Protein AF-A0A920P4G3-F1 (afdb_monomer_lite)

Foldseek 3Di:
DVLQVLLVVVVVVDDGDAAAEAADLDLACPPPDCVVQNDWDAFPQGDTHHCVQVVNCVRNVDTDDPRRYHYPNNVCVVPPD

Secondary structure (DSSP, 8-state):
-HHHHHHHHHTTT------EEE--S-SSGGGS-HHHH-PEEE-TT--EEEHHHHHHHHHHT----GGGEEEHHHHHHHH--

Radius of gyration: 13.52 Å; chains: 1; bounding box: 32×31×31 Å

Structure (mmCIF, N/CA/C/O backbone):
data_AF-A0A920P4G3-F1
#
_entry.id   AF-A0A920P4G3-F1
#
loop_
_atom_site.group_PDB
_atom_site.id
_atom_site.type_symbol
_atom_site.label_atom_id
_atom_site.label_alt_id
_atom_site.label_comp_id
_atom_site.label_asym_id
_atom_site.label_entity_id
_atom_site.label_seq_id
_atom_site.pdbx_PDB_ins_code
_atom_site.Cartn_x
_atom_site.Cartn_y
_atom_site.Cartn_z
_atom_site.occupancy
_atom_site.B_iso_or_equiv
_atom_site.auth_seq_id
_atom_site.auth_comp_id
_atom_site.auth_asym_id
_atom_site.auth_atom_id
_atom_site.pdbx_PDB_model_num
ATOM 1 N N . MET A 1 1 ? -10.450 11.202 -1.036 1.00 83.44 1 MET A N 1
ATOM 2 C CA . MET A 1 1 ? -11.908 10.919 -0.988 1.00 83.44 1 MET A CA 1
ATOM 3 C C . MET A 1 1 ? -12.203 9.528 -0.426 1.00 83.44 1 MET A C 1
ATOM 5 O O . MET A 1 1 ? -12.925 9.452 0.559 1.00 83.44 1 MET A O 1
ATOM 9 N N . ALA A 1 2 ? -11.626 8.451 -0.981 1.00 92.44 2 ALA A N 1
ATOM 10 C CA . ALA A 1 2 ? -11.820 7.084 -0.471 1.00 92.44 2 ALA A CA 1
ATOM 11 C C . ALA A 1 2 ? -11.465 6.938 1.023 1.00 92.44 2 ALA A C 1
ATOM 13 O O . ALA A 1 2 ? -12.272 6.430 1.794 1.00 92.44 2 ALA A O 1
ATOM 14 N N . ALA A 1 3 ? -10.324 7.494 1.446 1.00 93.06 3 ALA A N 1
ATOM 15 C CA . ALA A 1 3 ? -9.884 7.511 2.844 1.00 93.06 3 ALA A CA 1
ATOM 16 C C . ALA A 1 3 ? -10.919 8.126 3.810 1.00 93.06 3 ALA A C 1
ATOM 18 O O . ALA A 1 3 ? -11.201 7.574 4.869 1.00 93.06 3 ALA A O 1
ATOM 19 N N . SER A 1 4 ? -11.551 9.237 3.418 1.00 94.69 4 SER A N 1
ATOM 20 C CA . SER A 1 4 ? -12.572 9.918 4.224 1.00 94.69 4 SER A CA 1
ATOM 21 C C . SER A 1 4 ? -13.842 9.077 4.381 1.00 94.69 4 SER A C 1
ATOM 23 O O . SER A 1 4 ? -14.408 9.016 5.469 1.00 94.69 4 SER A O 1
ATOM 25 N N . ILE A 1 5 ? -14.275 8.390 3.316 1.00 95.56 5 ILE A N 1
ATOM 26 C CA . ILE A 1 5 ? -15.401 7.446 3.386 1.00 95.56 5 ILE A CA 1
ATOM 27 C C . ILE A 1 5 ? -15.028 6.252 4.272 1.00 95.56 5 ILE A C 1
ATOM 29 O O . ILE A 1 5 ? -15.821 5.863 5.129 1.00 95.56 5 ILE A O 1
ATOM 33 N N . GLY A 1 6 ? -13.812 5.720 4.119 1.00 95.31 6 GLY A N 1
ATOM 34 C CA . GLY A 1 6 ? -13.283 4.659 4.974 1.00 95.31 6 GLY A CA 1
ATOM 35 C C . GLY A 1 6 ? -13.339 5.040 6.453 1.00 95.31 6 GLY A C 1
ATOM 36 O O . GLY A 1 6 ? -13.851 4.270 7.265 1.00 95.31 6 GLY A O 1
ATOM 37 N N . ARG A 1 7 ? -12.938 6.271 6.794 1.00 95.81 7 ARG A N 1
ATOM 38 C CA . ARG A 1 7 ? -13.022 6.781 8.166 1.00 95.81 7 ARG A CA 1
ATOM 39 C C . ARG A 1 7 ? -14.466 6.869 8.661 1.00 95.81 7 ARG A C 1
ATOM 41 O O . ARG A 1 7 ? -14.761 6.405 9.754 1.00 95.81 7 ARG A O 1
ATOM 48 N N . LEU A 1 8 ? -15.398 7.371 7.850 1.00 96.62 8 LEU A N 1
ATOM 49 C CA . LEU A 1 8 ? -16.820 7.432 8.223 1.00 96.62 8 LEU A CA 1
ATOM 50 C C . LEU A 1 8 ? -17.465 6.055 8.446 1.00 96.62 8 LEU A C 1
ATOM 52 O O . LEU A 1 8 ? -18.412 5.947 9.228 1.00 96.62 8 LEU A O 1
ATOM 56 N N . LEU A 1 9 ? -17.009 5.023 7.734 1.00 96.81 9 LEU A N 1
ATOM 57 C CA . LEU A 1 9 ? -17.442 3.642 7.956 1.00 96.81 9 LEU A CA 1
ATOM 58 C C . LEU A 1 9 ? -16.810 3.072 9.230 1.00 96.81 9 LEU A C 1
ATOM 60 O O . LEU A 1 9 ? -17.503 2.424 10.015 1.00 96.81 9 LEU A O 1
ATOM 64 N N . LYS A 1 10 ? -15.534 3.375 9.483 1.00 95.50 10 LYS A N 1
ATOM 65 C CA . LYS A 1 10 ? -14.841 2.969 10.708 1.00 95.50 10 LYS A CA 1
ATOM 66 C C . LYS A 1 10 ? -15.497 3.558 11.962 1.00 95.50 10 LYS A C 1
ATOM 68 O O . LYS A 1 10 ? -15.787 2.812 12.892 1.00 95.50 10 LYS A O 1
ATOM 73 N N . GLU A 1 11 ? -15.843 4.848 11.945 1.00 95.81 11 GLU A N 1
ATOM 74 C CA . GLU A 1 11 ? -16.583 5.531 13.028 1.00 95.81 11 GLU A CA 1
ATOM 75 C C . GLU A 1 11 ? -17.980 4.929 13.274 1.00 95.81 11 GLU A C 1
ATOM 77 O O . GLU A 1 11 ? -18.546 5.059 14.356 1.00 95.81 11 GLU A O 1
ATOM 82 N N . ARG A 1 12 ? -18.548 4.223 12.287 1.00 96.88 12 ARG A N 1
ATOM 83 C CA . ARG A 1 12 ? -19.809 3.475 12.434 1.00 96.88 12 ARG A CA 1
ATOM 84 C C . ARG A 1 12 ? -19.618 2.040 12.936 1.00 96.88 12 ARG A C 1
ATOM 86 O O . ARG A 1 12 ? -20.580 1.277 12.958 1.00 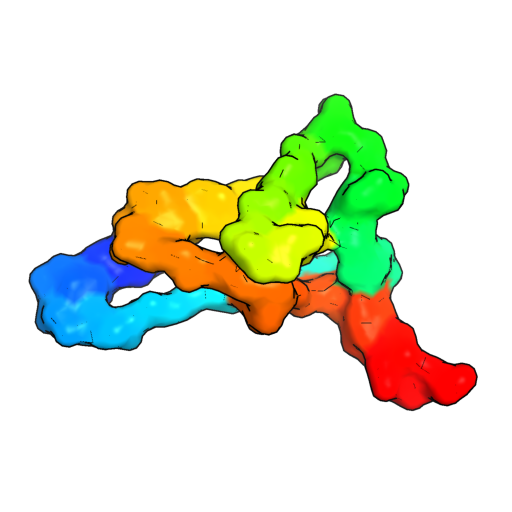96.88 12 ARG A O 1
ATOM 93 N N . GLY A 1 13 ? -18.403 1.662 13.332 1.00 96.19 13 GLY A N 1
ATOM 94 C CA . GLY A 1 13 ? -18.089 0.343 13.881 1.00 96.19 13 GLY A CA 1
ATOM 95 C C . GLY A 1 13 ? -17.874 -0.752 12.833 1.00 96.19 13 GLY A C 1
ATOM 96 O O . GLY A 1 13 ? -17.786 -1.926 13.193 1.00 96.19 13 GLY A O 1
ATOM 97 N N . PHE A 1 14 ? -17.776 -0.409 11.545 1.00 97.19 14 PHE A N 1
ATOM 98 C CA . PHE A 1 14 ? -17.447 -1.392 10.513 1.00 97.19 14 PHE A CA 1
ATOM 99 C C . PHE A 1 14 ? -15.950 -1.718 10.514 1.00 97.19 14 PHE A C 1
ATOM 101 O O . PHE A 1 14 ? -15.102 -0.861 10.768 1.00 97.19 14 PHE A O 1
ATOM 108 N N . LYS A 1 15 ? -15.610 -2.964 10.167 1.00 95.62 15 LYS A N 1
ATOM 109 C CA . LYS A 1 15 ? -14.243 -3.316 9.769 1.00 95.62 15 LYS A CA 1
ATOM 110 C C . LYS A 1 15 ? -14.019 -2.811 8.347 1.00 95.62 15 LYS A C 1
ATOM 112 O O . LYS A 1 15 ? -14.799 -3.139 7.456 1.00 95.62 15 LYS A O 1
ATOM 117 N N . VAL A 1 16 ? -12.983 -2.007 8.151 1.00 95.81 16 VAL A N 1
ATOM 118 C CA . VAL A 1 16 ? -12.689 -1.338 6.881 1.00 95.81 16 VAL A CA 1
ATOM 119 C C . VAL A 1 16 ? -11.262 -1.670 6.478 1.00 95.81 16 VAL A C 1
ATOM 121 O O . VAL A 1 16 ? -10.370 -1.695 7.315 1.00 95.81 16 VAL A O 1
ATOM 124 N N . THR A 1 17 ? -11.060 -1.906 5.187 1.00 95.75 17 THR A N 1
AT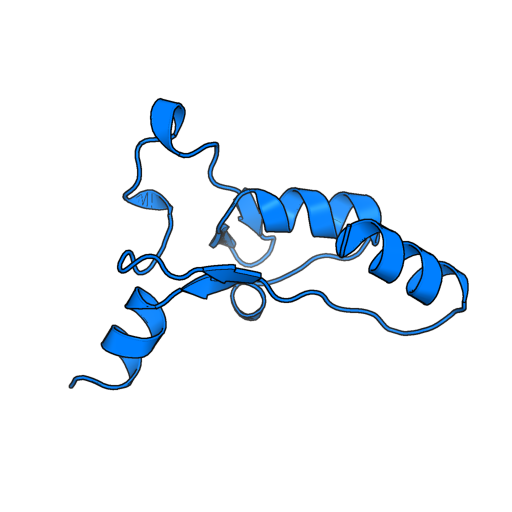OM 125 C CA . THR A 1 17 ? -9.746 -1.954 4.546 1.00 95.75 17 THR A CA 1
ATOM 126 C C . THR A 1 17 ? -9.833 -1.185 3.229 1.00 95.75 17 THR A C 1
ATOM 128 O O . THR A 1 17 ? -10.929 -1.020 2.681 1.00 95.75 17 THR A O 1
ATOM 131 N N . LEU A 1 18 ? -8.706 -0.683 2.732 1.00 96.25 18 LEU A N 1
ATOM 132 C CA . LEU A 1 18 ? -8.628 0.069 1.482 1.00 96.25 18 LEU A CA 1
ATOM 133 C C . LEU A 1 18 ? -7.654 -0.621 0.529 1.00 96.25 18 LEU A C 1
ATOM 135 O O . LEU A 1 18 ? -6.673 -1.218 0.962 1.00 96.25 18 LEU A O 1
ATOM 139 N N . GLN A 1 19 ? -7.948 -0.564 -0.768 1.00 95.06 19 GLN A N 1
ATOM 140 C CA . GLN A 1 19 ? -7.112 -1.143 -1.817 1.00 95.06 19 GLN A CA 1
ATOM 141 C C . GLN A 1 19 ? -6.798 -0.079 -2.863 1.00 95.06 19 GLN A C 1
ATOM 143 O O . GLN A 1 19 ? -7.700 0.621 -3.334 1.00 95.06 19 GLN A O 1
ATOM 148 N N . LYS A 1 20 ? -5.523 0.019 -3.2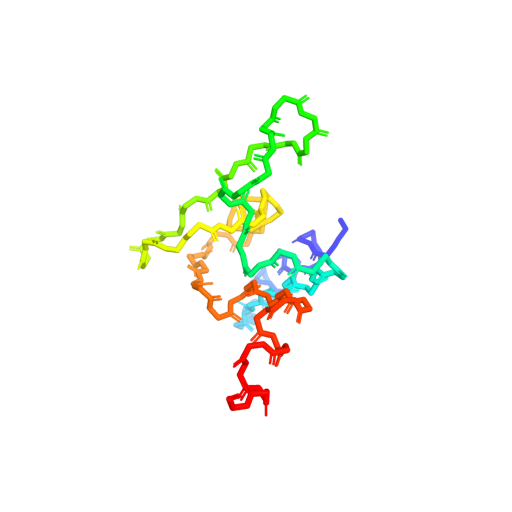30 1.00 94.75 20 LYS A N 1
ATOM 149 C CA . LYS A 1 20 ? -5.021 0.866 -4.305 1.00 94.75 20 LYS A CA 1
ATOM 150 C C . LYS A 1 20 ? -4.701 -0.002 -5.514 1.00 94.75 20 LYS A C 1
ATOM 152 O O . LYS A 1 20 ? -3.894 -0.922 -5.421 1.00 94.75 20 LYS A O 1
ATOM 157 N N . PHE A 1 21 ? -5.326 0.318 -6.641 1.00 94.88 21 PHE A N 1
ATOM 158 C CA . PHE A 1 21 ? -5.000 -0.267 -7.936 1.00 94.88 21 PHE A CA 1
ATOM 159 C C . PHE A 1 21 ? -4.256 0.772 -8.769 1.00 94.88 21 PHE A C 1
ATOM 161 O O . PHE A 1 21 ? -4.829 1.804 -9.131 1.00 94.88 21 PHE A O 1
ATOM 168 N N . ASP A 1 22 ? -2.989 0.498 -9.052 1.00 93.38 22 ASP A N 1
ATOM 169 C CA . ASP A 1 22 ? -2.113 1.369 -9.822 1.00 93.38 22 ASP A CA 1
ATOM 170 C C . ASP A 1 22 ? -1.967 0.861 -11.262 1.00 93.38 22 ASP A C 1
ATOM 172 O O . ASP A 1 22 ? -1.547 -0.278 -11.497 1.00 93.38 22 ASP A O 1
ATOM 176 N N . PRO A 1 23 ? -2.285 1.694 -12.268 1.00 93.19 23 PRO A N 1
ATOM 177 C CA . PRO A 1 23 ? -2.217 1.287 -13.668 1.00 93.19 23 PRO A CA 1
ATOM 178 C C . PRO A 1 23 ? -0.778 1.228 -14.213 1.00 93.19 23 PRO A C 1
ATOM 180 O O . PRO A 1 23 ? -0.582 0.943 -15.393 1.00 93.19 23 PRO A O 1
ATOM 183 N N . TYR A 1 24 ? 0.236 1.519 -13.392 1.00 88.19 24 TYR A N 1
ATOM 184 C CA . TYR A 1 24 ? 1.634 1.534 -13.817 1.00 88.19 24 TYR A CA 1
ATOM 185 C C . TYR A 1 24 ? 2.181 0.122 -14.049 1.00 88.19 24 TYR A C 1
ATOM 187 O O . TYR A 1 24 ? 1.831 -0.836 -13.355 1.00 88.19 24 TYR A O 1
ATOM 195 N N . ILE A 1 25 ? 3.073 0.006 -15.037 1.00 90.88 25 ILE A N 1
ATOM 196 C CA . ILE A 1 25 ? 3.730 -1.257 -15.400 1.00 90.88 25 ILE A CA 1
ATOM 197 C C . ILE A 1 25 ? 4.837 -1.654 -14.415 1.00 90.88 25 ILE A C 1
ATOM 199 O O . ILE A 1 25 ? 5.282 -2.796 -14.419 1.00 90.88 25 ILE A O 1
ATOM 203 N N . ASN A 1 26 ? 5.293 -0.724 -13.577 1.00 90.62 26 ASN A N 1
ATOM 204 C CA . ASN A 1 26 ? 6.247 -1.000 -12.513 1.00 90.62 26 ASN A CA 1
ATOM 205 C C . ASN A 1 26 ? 5.631 -1.998 -11.517 1.00 90.62 26 ASN A C 1
ATOM 207 O O . ASN A 1 26 ? 4.460 -1.882 -11.157 1.00 90.62 26 ASN A O 1
ATOM 211 N N . VAL A 1 27 ? 6.409 -2.996 -11.090 1.00 86.75 27 VAL A N 1
ATOM 212 C CA . VAL A 1 27 ? 5.955 -4.008 -10.115 1.00 86.75 27 VAL A CA 1
ATOM 213 C C . VAL A 1 27 ? 5.758 -3.381 -8.732 1.00 86.75 27 VAL A C 1
ATOM 215 O O . VAL A 1 27 ? 4.793 -3.704 -8.036 1.00 86.75 27 VAL A O 1
ATOM 218 N N . ASP A 1 2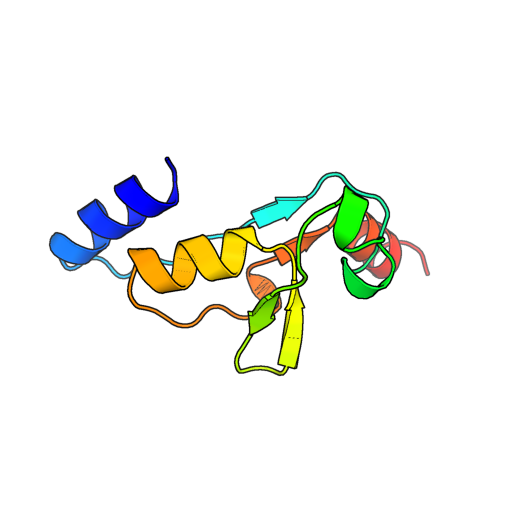8 ? 6.629 -2.441 -8.389 1.00 84.50 28 ASP A N 1
ATOM 219 C CA . ASP A 1 28 ? 6.627 -1.626 -7.182 1.00 84.50 28 ASP A CA 1
ATOM 220 C C . ASP A 1 28 ? 7.121 -0.202 -7.525 1.00 84.50 28 ASP A C 1
ATOM 222 O O . ASP A 1 28 ? 7.787 0.001 -8.554 1.00 84.50 28 ASP A O 1
ATOM 226 N N . PRO A 1 29 ? 6.785 0.805 -6.701 1.00 83.75 29 PRO A N 1
ATOM 227 C CA . PRO A 1 29 ? 7.200 2.184 -6.935 1.00 83.75 29 PRO A CA 1
ATOM 228 C C . PRO A 1 29 ? 8.666 2.459 -6.570 1.00 83.75 29 PRO A C 1
ATOM 230 O O . PRO A 1 29 ? 9.149 3.546 -6.880 1.00 83.75 29 PRO A O 1
ATOM 233 N N . GLY A 1 30 ? 9.406 1.503 -5.993 1.00 86.06 30 GLY A N 1
ATOM 234 C CA . GLY A 1 30 ? 10.825 1.657 -5.642 1.00 86.06 30 GLY A CA 1
ATOM 235 C C . GLY A 1 30 ? 11.729 1.946 -6.845 1.00 86.06 30 GLY A C 1
ATOM 236 O O . GLY A 1 30 ? 12.805 2.530 -6.724 1.00 86.06 30 GLY A O 1
ATOM 237 N N . THR A 1 31 ? 11.262 1.604 -8.047 1.00 86.44 31 THR A N 1
ATOM 238 C CA . THR A 1 31 ? 11.937 1.905 -9.321 1.00 86.44 31 THR A CA 1
ATOM 239 C C . THR A 1 31 ? 11.608 3.288 -9.904 1.00 86.44 31 THR A C 1
ATOM 241 O O . THR A 1 31 ? 12.175 3.670 -10.931 1.00 86.44 31 THR A O 1
ATOM 244 N N . MET A 1 32 ? 10.695 4.047 -9.288 1.00 88.81 32 MET A N 1
ATOM 245 C CA . MET A 1 32 ? 10.249 5.365 -9.752 1.00 88.81 32 MET A CA 1
ATOM 246 C C . MET A 1 32 ? 10.991 6.482 -9.008 1.00 88.81 32 MET A C 1
ATOM 248 O O . MET A 1 32 ? 11.289 6.381 -7.824 1.00 88.81 32 MET A O 1
ATOM 252 N N . SER A 1 33 ? 11.296 7.583 -9.703 1.00 89.88 33 SER A N 1
ATOM 253 C CA . SER A 1 33 ? 11.968 8.739 -9.091 1.00 89.88 33 SER A CA 1
ATOM 254 C C . SER A 1 33 ? 11.052 9.441 -8.074 1.00 89.88 33 SER A C 1
ATOM 256 O O . SER A 1 33 ? 10.027 9.993 -8.495 1.00 89.88 33 SER A O 1
ATOM 258 N N . PRO A 1 34 ? 11.421 9.536 -6.778 1.00 88.88 34 PRO A N 1
ATOM 259 C CA . PRO A 1 34 ? 10.538 10.118 -5.766 1.00 88.88 34 PRO A CA 1
ATOM 260 C C . PRO A 1 34 ? 10.233 11.603 -5.989 1.00 88.88 34 PRO A C 1
ATOM 262 O O . PRO A 1 34 ? 9.148 12.092 -5.688 1.00 88.88 34 PRO A O 1
ATOM 265 N N . PHE A 1 35 ? 11.178 12.334 -6.584 1.00 90.12 35 PHE A N 1
ATOM 266 C CA . PHE A 1 35 ? 11.005 13.757 -6.888 1.00 90.12 35 PHE A CA 1
ATOM 267 C C . PHE A 1 35 ? 9.980 14.019 -7.996 1.00 90.12 35 PHE A C 1
ATOM 269 O O . PHE A 1 35 ? 9.469 15.131 -8.101 1.00 90.12 35 PHE A O 1
ATOM 276 N N . GLN A 1 36 ? 9.704 13.023 -8.840 1.00 87.75 36 GLN A N 1
ATOM 277 C CA . GLN A 1 36 ? 8.776 13.145 -9.967 1.00 87.75 36 GLN A CA 1
ATOM 278 C C . GLN A 1 36 ? 7.451 12.427 -9.713 1.00 87.75 36 GLN A C 1
ATOM 280 O O . GLN A 1 36 ? 6.420 12.869 -10.215 1.00 87.75 36 GLN A O 1
ATOM 285 N N . HIS A 1 37 ? 7.482 11.337 -8.947 1.00 87.94 37 HIS A N 1
ATOM 286 C CA . HIS A 1 37 ? 6.345 10.437 -8.760 1.00 87.94 37 HIS A CA 1
ATOM 287 C C . HIS A 1 37 ? 5.800 10.406 -7.329 1.00 87.94 37 HIS A C 1
ATOM 289 O O . HIS A 1 37 ? 4.806 9.732 -7.083 1.00 87.94 37 HIS A O 1
ATOM 295 N N . GLY A 1 38 ? 6.391 11.185 -6.421 1.00 89.75 38 GLY A N 1
ATOM 296 C CA . GLY A 1 38 ? 6.041 11.173 -5.007 1.00 89.75 38 GLY A CA 1
ATOM 297 C C . GLY A 1 38 ? 6.842 10.137 -4.225 1.00 89.75 38 GLY A C 1
ATOM 298 O O . GLY A 1 38 ? 7.574 9.326 -4.785 1.00 89.75 38 GLY A O 1
ATOM 299 N N . GLU A 1 39 ? 6.748 10.217 -2.905 1.00 92.12 39 GLU A N 1
ATOM 300 C CA . GLU A 1 39 ? 7.457 9.311 -2.005 1.00 92.12 39 GLU A CA 1
ATOM 301 C C . GLU A 1 39 ? 6.958 7.863 -2.108 1.00 92.12 39 GLU A C 1
ATOM 303 O O . GLU A 1 39 ? 5.829 7.597 -2.515 1.00 92.12 39 GLU A O 1
ATOM 308 N N . VAL A 1 40 ? 7.814 6.926 -1.707 1.00 93.31 40 VAL A N 1
ATOM 309 C CA . VAL A 1 40 ? 7.440 5.525 -1.500 1.00 93.31 40 VAL A CA 1
ATOM 310 C C . VAL A 1 40 ? 6.987 5.369 -0.054 1.00 93.31 40 VAL A C 1
ATOM 312 O O . VAL A 1 40 ? 7.680 5.814 0.864 1.00 93.31 40 VAL A O 1
ATOM 315 N N . PHE A 1 41 ? 5.841 4.728 0.155 1.00 95.06 41 PHE A N 1
ATOM 316 C CA . PHE A 1 41 ? 5.359 4.369 1.483 1.00 95.06 41 PHE A CA 1
ATOM 317 C C . PHE A 1 41 ? 5.744 2.927 1.816 1.00 95.06 41 PHE A C 1
ATOM 319 O O . PHE A 1 41 ? 5.540 2.030 0.998 1.00 95.06 41 PHE A O 1
ATOM 326 N N . VAL A 1 42 ? 6.286 2.707 3.015 1.00 95.88 42 VAL A N 1
ATOM 327 C CA . VAL A 1 42 ? 6.693 1.380 3.495 1.00 95.88 42 VAL A CA 1
ATOM 328 C C . VAL A 1 42 ? 5.708 0.913 4.562 1.00 95.88 42 VAL A C 1
ATOM 330 O O . VAL A 1 42 ? 5.572 1.570 5.592 1.00 95.88 42 VAL A O 1
ATOM 333 N N . THR A 1 43 ? 5.027 -0.203 4.306 1.00 95.38 43 THR A N 1
ATOM 334 C CA . THR A 1 43 ? 4.086 -0.839 5.243 1.00 95.38 43 THR A CA 1
ATOM 335 C C . THR A 1 43 ? 4.814 -1.636 6.332 1.00 95.38 43 THR A C 1
ATOM 337 O O . THR A 1 43 ? 5.989 -1.98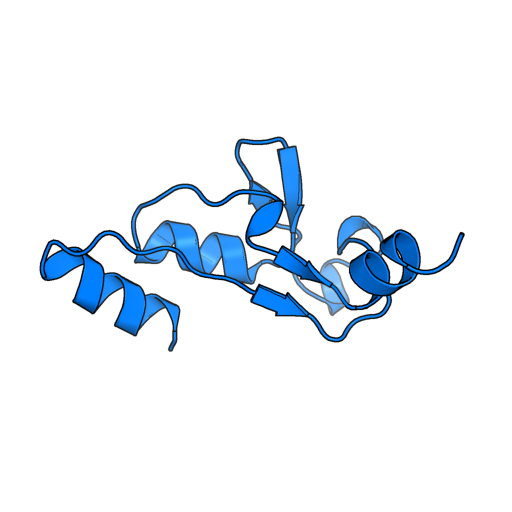4 6.186 1.00 95.38 43 THR A O 1
ATOM 340 N N . ASP A 1 44 ? 4.109 -1.986 7.414 1.00 95.06 44 ASP A N 1
ATOM 341 C CA . ASP A 1 44 ? 4.665 -2.758 8.544 1.00 95.06 44 ASP A CA 1
ATOM 342 C C . ASP A 1 44 ? 5.205 -4.146 8.133 1.00 9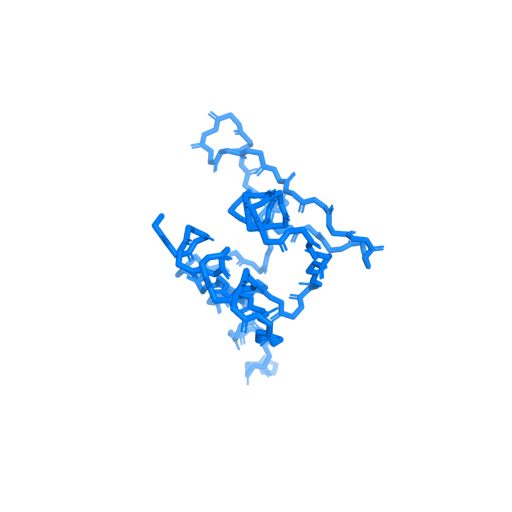5.06 44 ASP A C 1
ATOM 344 O O . ASP A 1 44 ? 6.116 -4.680 8.770 1.00 95.06 44 ASP A O 1
ATOM 348 N N . ASP A 1 45 ? 4.668 -4.737 7.058 1.00 96.19 45 ASP A N 1
ATOM 349 C CA . ASP A 1 45 ? 5.144 -5.998 6.469 1.00 96.19 45 ASP A CA 1
ATOM 350 C C . ASP A 1 45 ? 6.336 -5.822 5.505 1.00 96.19 45 ASP A C 1
ATOM 352 O O . ASP A 1 45 ? 6.798 -6.794 4.904 1.00 96.19 45 ASP A O 1
ATOM 356 N N . GLY A 1 46 ? 6.870 -4.602 5.393 1.00 93.69 46 GLY A N 1
ATOM 357 C CA . GLY A 1 46 ? 8.088 -4.278 4.653 1.00 93.69 46 GLY A CA 1
ATOM 358 C C . GLY A 1 46 ? 7.890 -4.063 3.153 1.00 93.69 46 GLY A C 1
ATOM 359 O O . GLY A 1 46 ? 8.874 -4.073 2.414 1.00 93.69 46 GLY A O 1
ATOM 360 N N . ALA A 1 47 ? 6.653 -3.888 2.679 1.00 92.44 47 ALA A N 1
ATOM 361 C CA . ALA A 1 47 ? 6.403 -3.637 1.267 1.00 92.44 47 ALA A CA 1
ATOM 362 C C . ALA A 1 47 ? 6.558 -2.158 0.899 1.00 92.44 47 ALA A C 1
ATOM 364 O O . ALA A 1 47 ? 6.011 -1.271 1.549 1.00 92.44 47 ALA A O 1
ATOM 365 N N . GLU A 1 48 ? 7.257 -1.911 -0.206 1.00 93.31 48 GLU A N 1
ATOM 366 C CA . GLU A 1 48 ? 7.308 -0.609 -0.867 1.00 93.31 48 GLU A CA 1
ATOM 367 C C . GLU A 1 48 ? 6.046 -0.411 -1.716 1.00 93.31 48 GLU A C 1
ATOM 369 O O . GLU A 1 48 ? 5.713 -1.229 -2.580 1.00 93.31 48 GLU A O 1
ATOM 374 N N . THR A 1 49 ? 5.313 0.665 -1.442 1.00 90.62 49 THR A N 1
ATOM 375 C CA . THR A 1 49 ? 3.978 0.927 -1.992 1.00 90.62 49 THR A CA 1
ATOM 376 C C . THR A 1 49 ? 3.785 2.402 -2.338 1.00 90.62 49 THR A C 1
ATOM 378 O O . THR A 1 49 ? 4.612 3.254 -2.007 1.00 90.62 49 THR A O 1
ATOM 381 N N . ASP A 1 50 ? 2.708 2.703 -3.066 1.00 91.19 50 ASP A N 1
ATOM 382 C CA . ASP A 1 50 ? 2.335 4.077 -3.405 1.00 91.19 50 ASP A CA 1
ATOM 383 C C . ASP A 1 50 ? 1.992 4.889 -2.142 1.00 91.19 50 ASP A C 1
ATOM 385 O O . ASP A 1 50 ? 1.388 4.368 -1.196 1.00 91.19 50 ASP A O 1
ATOM 389 N N . LEU A 1 51 ? 2.336 6.181 -2.140 1.00 92.62 51 LEU A N 1
ATOM 390 C CA . LEU A 1 51 ? 2.108 7.097 -1.013 1.00 92.62 51 LEU A CA 1
ATOM 391 C C . LEU A 1 51 ? 0.648 7.163 -0.539 1.00 92.62 51 LEU A C 1
ATOM 393 O O . LEU A 1 51 ? 0.381 7.508 0.619 1.00 92.62 51 LEU A O 1
ATOM 397 N N . ASP A 1 52 ? -0.314 6.827 -1.403 1.00 93.56 52 ASP A N 1
ATOM 398 C CA . ASP A 1 52 ? -1.725 6.788 -1.036 1.00 93.56 52 ASP A CA 1
ATOM 399 C C . ASP A 1 52 ? -2.026 5.779 0.080 1.00 93.56 52 ASP A C 1
ATOM 401 O O . ASP A 1 52 ? -2.947 6.024 0.863 1.00 93.56 52 ASP A O 1
ATOM 405 N N . LEU A 1 53 ? -1.248 4.700 0.234 1.00 94.62 53 LEU A N 1
ATOM 406 C CA . LEU A 1 53 ? -1.428 3.779 1.364 1.00 94.62 53 LEU A CA 1
ATOM 407 C C . LEU A 1 53 ? -1.145 4.472 2.698 1.00 94.62 53 LEU A C 1
ATOM 409 O O . LEU A 1 53 ? -1.941 4.343 3.627 1.00 94.62 53 LEU A O 1
ATOM 413 N N . GLY A 1 54 ? -0.113 5.314 2.764 1.00 94.12 54 GLY A N 1
ATOM 414 C CA . GLY A 1 54 ? 0.161 6.126 3.948 1.00 94.12 54 GLY A CA 1
ATOM 415 C C . GLY A 1 54 ? -0.944 7.145 4.239 1.00 94.12 54 GLY A C 1
ATOM 416 O O . GLY A 1 54 ? -1.201 7.478 5.398 1.00 94.12 54 GLY A O 1
ATOM 417 N N . HIS A 1 55 ? -1.639 7.654 3.214 1.00 94.50 55 HIS A N 1
ATOM 418 C CA . HIS A 1 55 ? -2.857 8.446 3.426 1.00 94.50 55 HIS A CA 1
ATOM 419 C C . HIS A 1 55 ? -3.996 7.601 3.987 1.00 94.50 55 HIS A C 1
ATOM 421 O O . HIS A 1 55 ? -4.756 8.081 4.826 1.00 94.50 55 HIS A O 1
ATOM 427 N N . TYR A 1 56 ? -4.145 6.365 3.525 1.00 95.88 56 TYR A N 1
ATOM 428 C CA . TYR A 1 56 ? -5.205 5.479 3.980 1.00 95.88 56 TYR A CA 1
ATOM 429 C C . TYR A 1 56 ? -5.013 5.131 5.450 1.00 95.88 56 TYR A C 1
ATOM 431 O O . TYR A 1 56 ? -5.908 5.448 6.235 1.00 95.88 56 TYR A O 1
ATOM 439 N N . GLU A 1 57 ? -3.843 4.612 5.828 1.00 95.81 57 GLU A N 1
ATOM 440 C CA . GLU A 1 57 ? -3.527 4.236 7.213 1.00 95.81 57 GLU A CA 1
ATOM 441 C C . GLU A 1 57 ? -3.788 5.384 8.190 1.00 95.81 57 GLU A C 1
ATOM 443 O O . GLU A 1 57 ? -4.546 5.228 9.145 1.00 95.81 57 GLU A O 1
ATOM 448 N N . ARG A 1 58 ? -3.277 6.587 7.891 1.00 95.25 58 ARG A N 1
ATOM 449 C CA . ARG A 1 58 ? -3.477 7.774 8.741 1.00 95.25 58 ARG A CA 1
ATOM 450 C C . ARG A 1 58 ? -4.942 8.175 8.908 1.00 95.25 58 ARG A C 1
ATOM 452 O O . ARG A 1 58 ? -5.308 8.742 9.934 1.00 95.25 58 ARG A O 1
ATOM 459 N N . PHE A 1 59 ? -5.783 7.947 7.901 1.00 94.06 59 PHE A N 1
ATOM 460 C CA . PHE A 1 59 ? -7.195 8.323 7.966 1.00 94.06 59 PHE A CA 1
ATOM 461 C C . PHE A 1 59 ? -8.045 7.270 8.669 1.00 94.06 59 PHE A C 1
ATOM 463 O O . PHE A 1 59 ? -8.903 7.640 9.474 1.00 94.06 59 PHE A O 1
ATOM 470 N N . ILE A 1 60 ? -7.857 5.986 8.349 1.00 94.69 60 ILE A N 1
ATOM 471 C CA . ILE A 1 60 ? -8.677 4.904 8.912 1.00 94.69 60 ILE A CA 1
ATOM 472 C C . ILE A 1 60 ? -8.130 4.339 10.226 1.00 94.69 60 ILE A C 1
ATOM 474 O O . ILE A 1 60 ? -8.881 3.630 10.889 1.00 94.69 60 ILE A O 1
ATOM 478 N N . ASP A 1 61 ? -6.911 4.725 10.619 1.00 93.50 61 ASP A N 1
ATOM 479 C CA . ASP A 1 61 ? -6.221 4.293 11.844 1.00 93.50 61 ASP A CA 1
ATOM 480 C C . ASP A 1 61 ? -6.044 2.765 11.908 1.00 93.50 61 ASP A C 1
ATOM 482 O O . ASP A 1 61 ? -6.372 2.112 12.894 1.00 93.50 61 ASP A O 1
ATOM 486 N N . GLU A 1 62 ? -5.596 2.184 10.792 1.00 93.50 62 GLU A N 1
ATOM 487 C CA . GLU A 1 62 ? -5.366 0.745 10.617 1.00 93.50 62 GLU A CA 1
ATOM 488 C C . GLU A 1 62 ? -4.147 0.535 9.719 1.00 93.50 62 GLU A C 1
ATOM 490 O O . GLU A 1 62 ? -4.054 1.191 8.678 1.00 93.50 62 GLU A O 1
ATOM 495 N N . SER A 1 63 ? -3.266 -0.404 10.078 1.00 95.25 63 SER A N 1
ATOM 496 C CA . SER A 1 63 ? -2.144 -0.810 9.223 1.00 95.25 63 SER A CA 1
ATOM 497 C C . SER A 1 63 ? -2.647 -1.559 7.985 1.00 95.25 63 SER A C 1
ATOM 499 O O . SER A 1 63 ? -3.499 -2.453 8.066 1.00 95.25 63 SER A O 1
ATOM 501 N N . LEU A 1 64 ? -2.103 -1.207 6.826 1.00 96.56 64 LEU A N 1
ATOM 502 C CA . LEU A 1 64 ? -2.281 -1.901 5.559 1.00 96.56 64 LEU A CA 1
ATOM 503 C C . LEU A 1 64 ? -1.043 -2.763 5.264 1.00 96.56 64 LEU A C 1
ATOM 505 O O . LEU A 1 64 ? -0.046 -2.751 5.978 1.00 96.56 64 LEU A O 1
ATOM 509 N N . SER A 1 65 ? -1.140 -3.577 4.219 1.00 96.19 65 SER A N 1
ATOM 510 C CA . SER A 1 65 ? -0.132 -4.573 3.849 1.00 96.19 65 SER A CA 1
ATOM 511 C C . SER A 1 65 ? 0.212 -4.486 2.367 1.00 96.19 65 SER A C 1
ATOM 513 O O . SER A 1 65 ? -0.475 -3.805 1.595 1.00 96.19 65 SER A O 1
ATOM 515 N N . GLN A 1 66 ? 1.195 -5.270 1.931 1.00 93.94 66 GLN A N 1
ATOM 516 C CA . GLN A 1 66 ? 1.522 -5.452 0.516 1.00 93.94 66 GLN A CA 1
ATOM 517 C C . GLN A 1 66 ? 0.294 -5.781 -0.350 1.00 93.94 66 GLN A C 1
ATOM 519 O O . GLN A 1 66 ? 0.219 -5.365 -1.509 1.00 93.94 66 GLN A O 1
ATOM 524 N N . ALA A 1 67 ? -0.676 -6.517 0.203 1.00 94.94 67 ALA A N 1
ATOM 525 C CA . ALA A 1 67 ? -1.893 -6.924 -0.497 1.00 94.94 67 ALA A CA 1
ATOM 526 C C . ALA A 1 67 ? -2.840 -5.749 -0.807 1.00 94.94 67 ALA A C 1
ATOM 528 O O . ALA A 1 67 ? -3.737 -5.881 -1.639 1.00 94.94 67 ALA A O 1
ATOM 529 N N . ASN A 1 68 ? -2.649 -4.600 -0.156 1.00 96.19 68 ASN A N 1
ATOM 530 C CA . ASN A 1 68 ? -3.469 -3.406 -0.332 1.00 96.19 68 ASN A CA 1
ATOM 531 C C . ASN A 1 68 ? -2.987 -2.505 -1.479 1.00 96.19 68 ASN A C 1
ATOM 533 O O . ASN A 1 68 ? -3.680 -1.542 -1.808 1.00 96.19 68 ASN A O 1
ATOM 537 N N . ASN A 1 69 ? -1.849 -2.816 -2.108 1.00 95.19 69 ASN A N 1
ATOM 538 C CA . ASN A 1 69 ? -1.348 -2.131 -3.297 1.00 95.19 69 ASN A CA 1
ATOM 539 C C . ASN A 1 69 ? -1.140 -3.133 -4.441 1.00 95.19 69 ASN A C 1
ATOM 541 O O . ASN A 1 69 ? -0.317 -4.041 -4.347 1.00 95.19 69 ASN A O 1
ATOM 545 N N . ILE A 1 70 ? -1.896 -2.977 -5.526 1.00 95.19 70 ILE A N 1
ATOM 546 C CA . ILE A 1 70 ? -1.822 -3.838 -6.708 1.00 95.19 70 ILE A CA 1
ATOM 547 C C . ILE A 1 70 ? -1.451 -2.983 -7.912 1.00 95.19 70 ILE A C 1
ATOM 549 O O . ILE A 1 70 ? -2.205 -2.095 -8.301 1.00 95.19 70 ILE A O 1
ATOM 553 N N . THR A 1 71 ? -0.316 -3.287 -8.533 1.00 94.94 71 THR A N 1
ATOM 554 C CA . THR A 1 71 ? 0.129 -2.641 -9.769 1.00 94.94 71 THR A CA 1
ATOM 555 C C . THR A 1 71 ? -0.170 -3.522 -10.977 1.00 94.94 71 THR A C 1
ATOM 557 O O . THR A 1 71 ? -0.235 -4.753 -10.883 1.00 94.94 71 THR A O 1
ATOM 560 N N . THR A 1 72 ? -0.305 -2.902 -12.148 1.00 95.62 72 THR A N 1
ATOM 561 C CA . THR A 1 72 ? -0.424 -3.643 -13.410 1.00 95.62 72 THR A CA 1
ATOM 562 C C . THR A 1 72 ? 0.810 -4.520 -13.638 1.00 95.62 72 THR A C 1
ATOM 564 O O . THR A 1 72 ? 0.662 -5.692 -13.979 1.00 95.62 72 THR A O 1
ATOM 567 N N . GLY A 1 73 ? 2.011 -4.010 -13.344 1.00 93.56 73 GLY A N 1
ATOM 568 C CA . GLY A 1 73 ? 3.261 -4.778 -13.387 1.00 93.56 73 GLY A CA 1
ATOM 569 C C . GLY A 1 73 ? 3.232 -6.069 -12.574 1.00 93.56 73 GLY A C 1
ATOM 570 O O . GLY A 1 73 ? 3.601 -7.128 -13.082 1.00 93.56 73 GLY A O 1
ATOM 571 N N . ARG A 1 74 ? 2.730 -6.005 -11.335 1.00 92.25 74 ARG A N 1
ATOM 572 C CA . ARG A 1 74 ? 2.613 -7.169 -10.446 1.00 92.25 74 ARG A CA 1
ATOM 573 C C . ARG A 1 74 ? 1.636 -8.216 -10.986 1.00 92.25 74 ARG A C 1
ATOM 575 O O . ARG A 1 74 ? 1.890 -9.409 -10.848 1.00 92.25 74 ARG A O 1
ATOM 582 N N . ILE A 1 75 ? 0.548 -7.790 -11.633 1.00 94.00 75 ILE A N 1
ATOM 583 C CA . ILE A 1 75 ? -0.381 -8.710 -12.309 1.00 94.00 75 ILE A CA 1
ATOM 584 C C . ILE A 1 75 ? 0.272 -9.354 -13.536 1.00 94.00 75 ILE A C 1
ATOM 586 O O . ILE A 1 75 ? 0.164 -10.561 -13.723 1.00 94.00 75 ILE A O 1
ATOM 590 N N . TYR A 1 76 ? 0.981 -8.584 -14.363 1.00 95.25 76 TYR A N 1
ATOM 591 C CA . TYR A 1 76 ? 1.684 -9.154 -15.515 1.00 95.25 76 TYR A CA 1
ATOM 592 C C . TYR A 1 76 ? 2.740 -10.175 -15.086 1.00 95.25 76 TYR A C 1
ATOM 594 O O . TYR A 1 76 ? 2.781 -11.267 -15.645 1.00 95.25 76 TYR A O 1
ATOM 602 N N . GLN A 1 77 ? 3.537 -9.858 -14.064 1.00 92.56 77 GLN A N 1
ATOM 603 C CA . GLN A 1 77 ? 4.541 -10.768 -13.514 1.00 92.56 77 GLN A CA 1
ATOM 604 C C . GLN A 1 77 ? 3.930 -12.050 -12.929 1.00 92.56 77 GLN A C 1
ATOM 606 O O . GLN A 1 77 ? 4.560 -13.099 -12.990 1.00 92.56 77 GLN A O 1
ATOM 611 N N . SER A 1 78 ? 2.724 -11.990 -12.356 1.00 92.94 78 SER A N 1
ATOM 612 C CA . SER A 1 78 ? 2.084 -13.177 -11.773 1.00 92.94 78 SER A CA 1
ATOM 613 C C . SER A 1 78 ? 1.430 -14.097 -12.807 1.00 92.94 78 SER A C 1
ATOM 615 O O . SER A 1 78 ? 1.206 -15.272 -12.517 1.00 92.94 78 SER A O 1
ATOM 617 N N . VAL A 1 79 ? 1.112 -13.578 -13.997 1.00 95.00 79 VAL A N 1
ATOM 618 C CA . VAL A 1 79 ? 0.423 -14.321 -15.064 1.00 95.00 79 VAL A CA 1
ATOM 619 C C . VAL A 1 79 ? 1.382 -14.795 -16.154 1.00 95.00 79 VAL A C 1
ATOM 621 O O . VAL A 1 79 ? 1.169 -15.872 -16.712 1.00 95.00 79 VAL A O 1
ATOM 624 N N . ILE A 1 80 ? 2.402 -14.001 -16.492 1.00 89.38 80 ILE A N 1
ATOM 625 C CA . ILE A 1 80 ? 3.377 -14.346 -17.530 1.00 89.38 80 ILE A CA 1
ATOM 626 C C . ILE A 1 80 ? 4.490 -15.203 -16.897 1.00 89.38 80 ILE A C 1
ATOM 628 O O . ILE A 1 80 ? 5.190 -14.692 -16.024 1.00 89.38 80 ILE A O 1
ATOM 632 N N . PRO A 1 81 ? 4.641 -16.478 -17.311 1.00 66.25 81 PRO A N 1
ATOM 633 C CA . PRO A 1 81 ? 5.674 -17.384 -16.806 1.00 66.25 81 PRO A CA 1
ATOM 634 C C . PRO A 1 81 ? 7.091 -17.026 -17.269 1.00 66.25 81 PRO A C 1
ATOM 636 O O . PRO A 1 81 ? 7.238 -16.416 -18.355 1.00 66.25 81 PRO A O 1
#

pLDDT: mean 92.86, std 4.38, range [66.25, 97.19]

Sequence (81 aa):
MAASIGRLLKERGFKVTLQKFDPYINVDPGTMSPFQHGEVFVTDDGAETDLDLGHYERFIDESLSQANNITTGRIYQSVIP